Protein AF-A0A355G6D9-F1 (afdb_monomer_lite)

Radius of gyration: 18.85 Å; chains: 1; bounding box: 40×30×54 Å

Foldseek 3Di:
DFAFDADPVRDGDPDDGHDDPCVVDDPDDDPDDDDDDDDPVPDPADKDKDFDPACDPDDPDPRGTDIDIDRPDDDPPHDDD

Structure (mmCIF, N/CA/C/O backbone):
data_AF-A0A355G6D9-F1
#
_entry.id   AF-A0A355G6D9-F1
#
loop_
_atom_site.group_PDB
_atom_site.id
_atom_site.type_symbol
_atom_site.label_atom_id
_atom_site.label_alt_id
_atom_site.label_comp_id
_atom_site.label_asym_id
_atom_site.label_entity_id
_atom_site.label_seq_id
_atom_site.pdbx_PDB_ins_code
_atom_site.Cartn_x
_atom_site.Cartn_y
_atom_site.Cartn_z
_atom_site.occupancy
_atom_site.B_iso_or_equiv
_atom_site.auth_seq_id
_atom_site.auth_comp_id
_atom_site.auth_asym_id
_atom_site.auth_atom_id
_atom_site.pdbx_PDB_model_num
ATOM 1 N N . ARG A 1 1 ? -11.701 7.739 17.946 1.00 63.53 1 ARG A N 1
ATOM 2 C CA . ARG A 1 1 ? -11.296 8.904 18.771 1.00 63.53 1 ARG A CA 1
ATOM 3 C C . ARG A 1 1 ? -9.852 8.699 19.203 1.00 63.53 1 ARG A C 1
ATOM 5 O O . ARG A 1 1 ? -9.494 7.550 19.447 1.00 63.53 1 ARG A O 1
ATOM 12 N N . GLY A 1 2 ? -9.031 9.749 19.194 1.00 77.94 2 GLY A N 1
ATOM 13 C CA . GLY A 1 2 ? -7.686 9.691 19.767 1.00 77.94 2 GLY A CA 1
ATOM 14 C C . GLY A 1 2 ? -7.748 9.830 21.288 1.00 77.94 2 GLY A C 1
ATOM 15 O O . GLY A 1 2 ? -8.781 10.217 21.835 1.00 77.94 2 GLY A O 1
ATOM 16 N N . MET A 1 3 ? -6.667 9.452 21.962 1.00 84.69 3 MET A N 1
ATOM 17 C CA . MET A 1 3 ? -6.494 9.692 23.393 1.00 84.69 3 MET A CA 1
ATOM 18 C C . MET A 1 3 ? -5.714 10.999 23.587 1.00 84.69 3 MET A C 1
ATOM 20 O O . MET A 1 3 ? -4.733 11.209 22.860 1.00 84.69 3 MET A O 1
ATOM 24 N N . PRO A 1 4 ? -6.113 11.867 24.531 1.00 88.25 4 PRO A N 1
ATOM 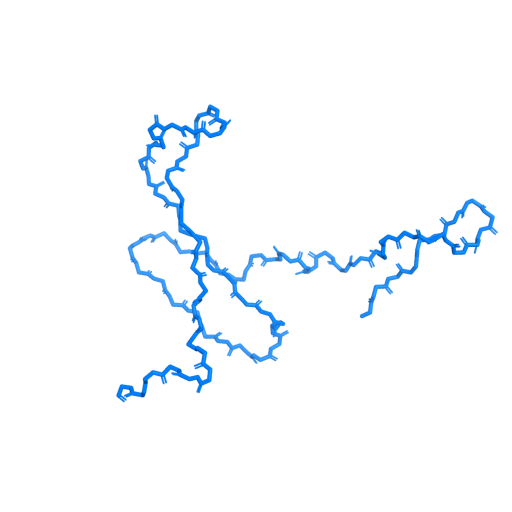25 C CA . PRO A 1 4 ? -5.349 13.066 24.845 1.00 88.25 4 PRO A CA 1
ATOM 26 C C . PRO A 1 4 ? -3.951 12.686 25.342 1.00 88.25 4 PRO A C 1
ATOM 28 O O . PRO A 1 4 ? -3.734 11.605 25.901 1.00 88.25 4 PRO A O 1
ATOM 31 N N . VAL A 1 5 ? -2.982 13.563 25.093 1.00 89.69 5 VAL A N 1
ATOM 32 C CA . VAL A 1 5 ? -1.651 13.435 25.685 1.00 89.69 5 VAL A CA 1
ATOM 33 C C . VAL A 1 5 ? -1.664 14.224 26.982 1.00 89.69 5 VAL A C 1
ATOM 35 O O . VAL A 1 5 ? -2.102 15.371 26.990 1.00 89.69 5 VAL A O 1
ATOM 38 N N . LEU A 1 6 ? -1.216 13.590 28.062 1.00 92.12 6 LEU A N 1
ATOM 39 C CA . LEU A 1 6 ? -1.143 14.203 29.381 1.00 92.12 6 LEU A CA 1
ATOM 40 C C . LEU A 1 6 ? 0.308 14.560 29.706 1.00 92.12 6 LEU A C 1
ATOM 42 O O . LEU A 1 6 ? 1.229 13.842 29.299 1.00 92.12 6 LEU A O 1
ATOM 46 N N . ASP A 1 7 ? 0.500 15.661 30.427 1.00 89.12 7 ASP A N 1
ATOM 47 C CA . ASP A 1 7 ? 1.774 15.989 31.062 1.00 89.12 7 ASP A CA 1
ATOM 48 C C . ASP A 1 7 ? 2.021 15.121 32.315 1.00 89.12 7 ASP A C 1
ATOM 50 O O . ASP A 1 7 ? 1.240 14.233 32.665 1.00 89.12 7 ASP A O 1
ATOM 54 N N . SER A 1 8 ? 3.135 15.367 33.007 1.00 89.12 8 SER A N 1
ATOM 55 C CA . SER A 1 8 ? 3.477 14.668 34.252 1.00 89.12 8 SER A CA 1
ATOM 56 C C . SER A 1 8 ? 2.523 14.960 35.418 1.00 89.12 8 SER A C 1
ATOM 58 O O . SER A 1 8 ? 2.562 14.244 36.415 1.00 89.12 8 SER A O 1
ATOM 60 N N . GLN A 1 9 ? 1.683 15.991 35.308 1.00 90.06 9 GLN A N 1
ATOM 61 C CA . GLN A 1 9 ? 0.707 16.413 36.314 1.00 90.06 9 GLN A CA 1
ATOM 62 C C . GLN A 1 9 ? -0.718 15.943 35.972 1.00 90.06 9 GLN A C 1
ATOM 64 O O . GLN A 1 9 ? -1.643 16.181 36.743 1.00 90.06 9 GLN A O 1
ATOM 69 N N . GLY A 1 10 ? -0.899 15.246 34.845 1.00 87.00 10 GLY A N 1
ATOM 70 C CA . GLY A 1 10 ? -2.190 14.737 34.390 1.00 87.00 10 GLY A CA 1
ATOM 71 C C . GLY A 1 10 ? -3.044 15.757 33.635 1.00 87.00 10 GLY A C 1
ATOM 72 O O . GLY A 1 10 ? -4.192 15.446 33.320 1.00 87.00 10 GLY A O 1
ATOM 73 N N . ASN A 1 11 ? -2.511 16.939 33.311 1.00 89.69 11 ASN A N 1
ATOM 74 C CA . ASN A 1 11 ? -3.217 17.930 32.502 1.00 89.69 11 ASN A CA 1
ATOM 75 C C . ASN A 1 11 ? -3.073 17.604 31.013 1.00 89.69 11 ASN A C 1
ATOM 77 O O . ASN A 1 11 ? -2.015 17.158 30.558 1.00 89.69 11 ASN A O 1
ATOM 81 N N . GLU A 1 12 ? -4.126 17.857 30.234 1.00 90.38 12 GLU A N 1
ATOM 82 C CA . GLU A 1 12 ? -4.066 17.722 28.780 1.00 90.38 12 GLU A CA 1
ATOM 83 C C . GLU A 1 12 ? -3.119 18.762 28.179 1.00 90.38 12 GLU A C 1
ATOM 85 O O . GLU A 1 12 ? -3.219 19.959 28.454 1.00 90.38 12 GLU A O 1
ATOM 90 N N . ILE A 1 13 ? -2.220 18.309 27.309 1.00 89.94 13 ILE A N 1
ATOM 91 C CA . ILE A 1 13 ? -1.378 19.202 26.518 1.00 89.94 13 ILE A CA 1
ATOM 92 C C . ILE A 1 13 ? -1.987 19.406 25.128 1.00 89.94 13 ILE A C 1
ATOM 94 O O . ILE A 1 13 ? -2.445 18.456 24.488 1.00 89.94 13 ILE A O 1
ATOM 98 N N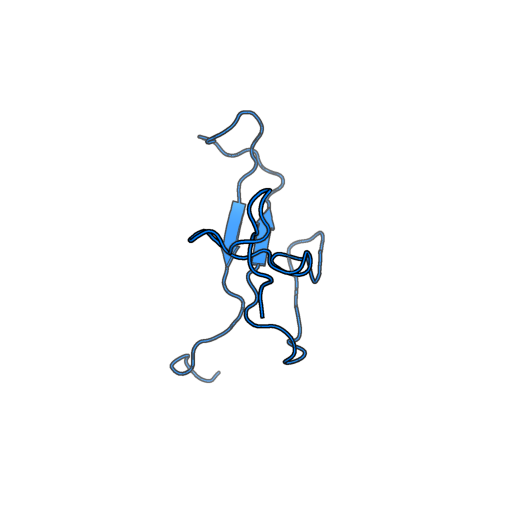 . ASN A 1 14 ? -1.958 20.648 24.635 1.00 86.56 14 ASN A N 1
ATOM 99 C CA . ASN A 1 14 ? -2.440 21.014 23.297 1.00 86.56 14 ASN A CA 1
ATOM 100 C C . ASN A 1 14 ? -1.483 20.507 22.206 1.00 86.56 14 ASN A C 1
ATOM 102 O O . ASN A 1 14 ? -0.710 21.260 21.618 1.00 86.56 14 ASN A O 1
ATOM 106 N N . THR A 1 15 ? -1.521 19.203 21.951 1.00 87.81 15 THR A N 1
ATOM 107 C CA . THR A 1 15 ? -0.729 18.521 20.924 1.00 87.81 15 THR A CA 1
ATOM 108 C C . THR A 1 15 ? -1.578 17.503 20.165 1.00 87.81 15 THR A C 1
ATOM 110 O O . THR A 1 15 ? -2.745 17.260 20.481 1.00 87.81 15 THR A O 1
ATOM 113 N N . THR A 1 16 ? -0.985 16.880 19.151 1.00 84.38 16 THR A N 1
ATOM 114 C CA . THR A 1 16 ? -1.612 15.799 18.395 1.00 84.38 16 THR A CA 1
ATOM 115 C C . THR A 1 16 ? -1.978 14.635 19.322 1.00 84.38 16 THR A C 1
ATOM 117 O O . THR A 1 16 ? -1.133 14.108 20.046 1.00 84.38 16 THR A O 1
ATOM 120 N N . GLN A 1 17 ? -3.240 14.200 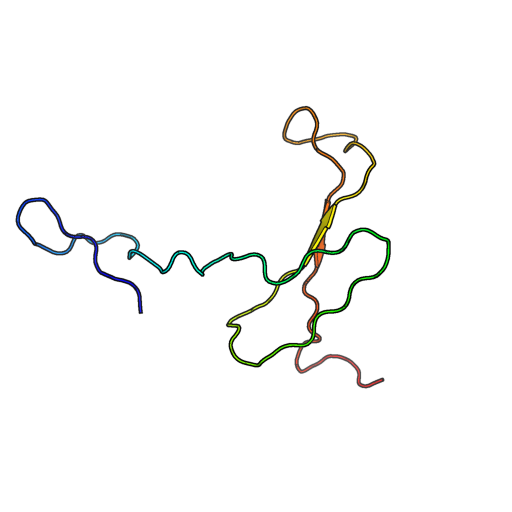19.277 1.00 88.25 17 GLN A N 1
ATOM 121 C CA . GLN A 1 17 ? -3.722 13.067 20.072 1.00 88.25 17 GLN A CA 1
ATOM 122 C C . GLN A 1 17 ? -2.976 11.768 19.734 1.00 88.25 17 GLN A C 1
ATOM 124 O O . GLN A 1 17 ? -2.479 11.566 18.623 1.00 88.25 17 GLN A O 1
ATOM 129 N N . ARG A 1 18 ? -2.964 10.825 20.678 1.00 84.19 18 ARG A N 1
ATOM 130 C CA . ARG A 1 18 ? -2.503 9.458 20.423 1.00 84.19 18 ARG A CA 1
ATOM 131 C C . ARG A 1 18 ? -3.577 8.695 19.662 1.00 84.19 18 ARG A C 1
ATOM 133 O O . ARG A 1 18 ? -4.650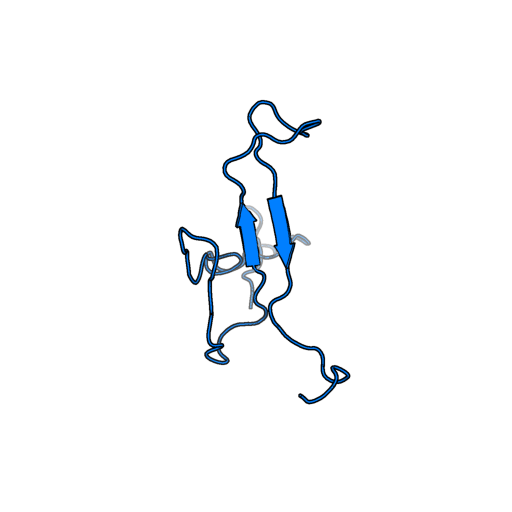 8.406 20.193 1.00 84.19 18 ARG A O 1
ATOM 140 N N . TYR A 1 19 ? -3.275 8.350 18.419 1.00 84.44 19 TYR A N 1
ATOM 141 C CA . TYR A 1 19 ? -4.152 7.544 17.578 1.00 84.44 19 TYR A CA 1
ATOM 142 C C . TYR A 1 19 ? -3.832 6.050 17.682 1.00 84.44 19 TYR A C 1
ATOM 144 O O . TYR A 1 19 ? -2.770 5.637 18.148 1.00 84.44 19 TYR A O 1
ATOM 152 N N . SER A 1 20 ? -4.778 5.221 17.243 1.00 85.00 20 SER A N 1
ATOM 153 C CA . SER A 1 20 ? -4.587 3.773 17.178 1.00 85.00 20 SER A CA 1
ATOM 154 C C . SER A 1 20 ? -3.433 3.413 16.239 1.00 85.00 20 SER A C 1
ATOM 156 O O . SER A 1 20 ? -3.323 3.977 15.153 1.00 85.00 20 SER A O 1
ATOM 158 N N . LYS A 1 21 ? -2.660 2.375 16.588 1.00 83.75 21 LYS A N 1
ATOM 159 C CA . LYS A 1 21 ? -1.653 1.770 15.695 1.00 83.75 21 LYS A CA 1
ATOM 160 C C . LYS A 1 21 ? -2.241 1.210 14.389 1.00 83.75 21 LYS A C 1
ATOM 162 O O . LYS A 1 21 ? -1.493 0.838 13.497 1.00 83.75 21 LYS A O 1
ATOM 167 N N . LYS A 1 22 ? -3.573 1.122 14.280 1.00 84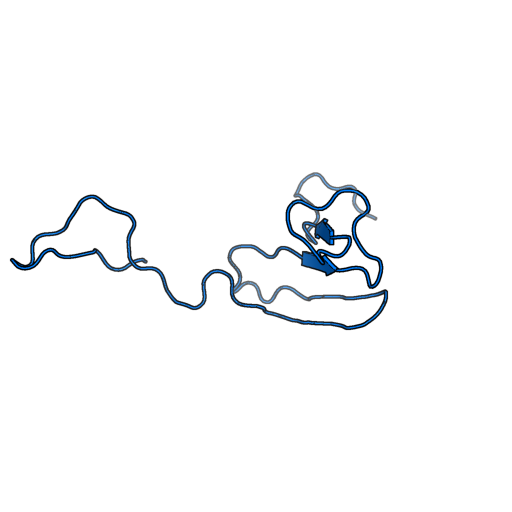.00 22 LYS A N 1
ATOM 168 C CA . LYS A 1 22 ? -4.269 0.733 13.046 1.00 84.00 22 LYS A CA 1
ATOM 169 C C . LYS A 1 22 ? -4.233 1.822 11.965 1.00 84.00 22 LYS A C 1
ATOM 171 O O . LYS A 1 22 ? -4.479 1.514 10.803 1.00 84.00 22 LYS A O 1
ATOM 176 N N . ILE A 1 23 ? -3.949 3.080 12.319 1.00 84.25 23 ILE A N 1
ATOM 177 C CA . ILE A 1 23 ? -3.784 4.152 11.329 1.00 84.25 23 ILE A CA 1
ATOM 178 C C . ILE A 1 23 ? -2.531 3.868 10.495 1.00 84.25 23 ILE A C 1
ATOM 180 O O . ILE A 1 23 ? -1.458 3.645 11.047 1.00 84.25 23 ILE A O 1
ATOM 184 N N . GLY A 1 24 ? -2.678 3.861 9.169 1.00 83.31 24 GLY A N 1
ATOM 185 C CA . GLY A 1 24 ? -1.589 3.520 8.249 1.00 83.31 24 GLY A CA 1
ATOM 186 C C . GLY A 1 24 ? -1.264 2.023 8.180 1.00 83.31 24 GLY A C 1
ATOM 187 O O . GLY A 1 24 ? -0.212 1.655 7.661 1.00 83.31 24 GLY A O 1
ATOM 188 N N . ALA A 1 25 ? -2.136 1.148 8.695 1.00 90.00 25 ALA A N 1
ATOM 189 C CA . ALA A 1 25 ? -1.944 -0.293 8.583 1.00 90.00 25 ALA A CA 1
ATOM 190 C C . ALA A 1 25 ? -1.943 -0.752 7.114 1.00 90.00 25 ALA A C 1
ATOM 192 O O . ALA A 1 25 ? -2.729 -0.282 6.291 1.00 90.00 25 ALA A O 1
ATOM 193 N N . THR A 1 26 ? -1.081 -1.720 6.794 1.00 92.19 26 THR A N 1
ATOM 194 C CA . THR A 1 26 ? -1.109 -2.400 5.493 1.00 92.19 26 THR A CA 1
ATOM 195 C C . THR A 1 26 ? -2.267 -3.393 5.471 1.00 92.19 26 THR A C 1
ATOM 197 O O . THR A 1 26 ? -2.282 -4.336 6.258 1.00 92.19 26 THR A O 1
ATOM 200 N N . LEU A 1 27 ? -3.230 -3.178 4.573 1.00 91.75 27 LEU A N 1
ATOM 201 C CA . LEU A 1 27 ? -4.433 -4.013 4.460 1.00 91.75 27 LEU A CA 1
ATOM 202 C C . LEU A 1 27 ? -4.211 -5.242 3.563 1.00 91.75 27 LEU A C 1
ATOM 204 O O . LEU A 1 27 ? -4.721 -6.320 3.854 1.00 91.75 27 LEU A O 1
ATOM 208 N N . LYS A 1 28 ? -3.436 -5.090 2.481 1.00 92.25 28 LYS A N 1
ATOM 209 C CA . LYS A 1 28 ? -3.082 -6.157 1.531 1.00 92.25 28 LYS A CA 1
ATOM 210 C C . LYS A 1 28 ? -1.733 -5.849 0.877 1.00 92.25 28 LYS A C 1
ATOM 212 O O . LYS A 1 28 ? -1.408 -4.684 0.661 1.00 92.25 28 LYS A O 1
ATOM 217 N N . SER A 1 29 ? -0.965 -6.886 0.543 1.00 94.75 29 SER A N 1
ATOM 218 C CA . SER A 1 29 ? 0.275 -6.779 -0.235 1.00 94.75 29 SER A CA 1
ATOM 219 C C . SER A 1 29 ? 0.298 -7.852 -1.318 1.00 94.75 29 SER A C 1
ATOM 221 O O . SER A 1 29 ? -0.057 -9.001 -1.058 1.00 94.75 29 SER A O 1
ATOM 223 N N . VAL A 1 30 ? 0.677 -7.469 -2.535 1.00 94.94 30 VAL A N 1
ATOM 224 C CA . VAL A 1 30 ? 0.716 -8.349 -3.708 1.00 94.94 30 VAL A CA 1
ATOM 225 C C . VAL A 1 30 ? 2.045 -8.138 -4.423 1.00 94.94 30 VAL A C 1
ATOM 227 O O . VAL A 1 30 ? 2.473 -7.002 -4.618 1.00 94.94 30 VAL A O 1
ATOM 230 N N . LYS A 1 31 ? 2.701 -9.233 -4.818 1.00 94.75 31 LYS A N 1
ATOM 231 C CA . LYS A 1 31 ? 3.843 -9.202 -5.737 1.00 94.75 31 LYS A CA 1
ATOM 232 C C . LYS A 1 31 ? 3.345 -9.530 -7.138 1.00 94.75 31 LYS A C 1
ATOM 234 O O . LYS A 1 31 ? 2.756 -10.588 -7.333 1.00 94.75 31 LYS A O 1
ATOM 239 N N . GLY A 1 32 ? 3.594 -8.643 -8.092 1.00 93.56 32 GLY A N 1
ATOM 240 C CA . GLY A 1 32 ? 3.167 -8.807 -9.478 1.00 93.56 32 GLY A CA 1
ATOM 241 C C . GLY A 1 32 ? 2.726 -7.484 -10.087 1.00 93.56 32 GLY A C 1
ATOM 242 O O . GLY A 1 32 ? 2.864 -6.427 -9.474 1.00 93.56 32 GLY A O 1
ATOM 243 N N . THR A 1 33 ? 2.195 -7.555 -11.300 1.00 92.31 33 THR A N 1
ATOM 244 C CA . THR A 1 33 ? 1.747 -6.394 -12.084 1.00 92.31 33 THR A CA 1
ATOM 245 C C . THR A 1 33 ? 0.266 -6.066 -11.894 1.00 92.31 33 THR A C 1
ATOM 247 O O . THR A 1 33 ? -0.195 -5.036 -12.376 1.00 92.31 33 THR A O 1
ATOM 250 N N . SER A 1 34 ? -0.485 -6.911 -11.184 1.00 91.00 34 SER A N 1
ATOM 251 C CA . SER A 1 34 ? -1.920 -6.737 -10.957 1.00 91.00 34 SER A CA 1
ATOM 252 C C . SER A 1 34 ? -2.264 -6.959 -9.490 1.00 91.00 34 SER A C 1
ATOM 254 O O . SER A 1 34 ? -1.827 -7.932 -8.875 1.00 91.00 34 SER A O 1
ATOM 256 N N . ALA A 1 35 ? -3.062 -6.054 -8.931 1.00 90.56 35 ALA A N 1
ATOM 257 C CA . ALA A 1 35 ? -3.556 -6.133 -7.566 1.00 90.56 35 ALA A CA 1
ATOM 258 C C . ALA A 1 35 ? -4.978 -5.569 -7.502 1.00 90.56 35 ALA A C 1
ATOM 260 O O . ALA A 1 35 ? -5.269 -4.544 -8.109 1.00 90.56 35 ALA A O 1
ATOM 261 N N . SER A 1 36 ? -5.841 -6.229 -6.734 1.00 89.69 36 SER A N 1
ATOM 262 C CA . SER A 1 36 ? -7.199 -5.778 -6.431 1.00 89.69 36 SER A CA 1
ATOM 263 C C . SER A 1 36 ? -7.407 -5.717 -4.923 1.00 89.69 36 SER A C 1
ATOM 265 O O . SER A 1 36 ? -6.765 -6.457 -4.163 1.00 89.69 36 SER A O 1
ATOM 267 N N . TYR A 1 37 ? -8.297 -4.841 -4.478 1.00 88.88 37 TYR A N 1
ATOM 268 C CA . TYR A 1 37 ? -8.691 -4.743 -3.081 1.00 88.88 37 TYR A CA 1
ATOM 269 C C . TYR A 1 37 ? -10.157 -4.335 -2.994 1.00 88.88 37 TYR A C 1
ATOM 271 O O . TYR A 1 37 ? -10.513 -3.241 -3.425 1.00 88.88 37 TYR A O 1
ATOM 279 N N . ASP A 1 38 ? -10.976 -5.211 -2.421 1.00 89.56 38 ASP A N 1
ATOM 280 C CA . ASP A 1 38 ? -12.390 -4.946 -2.191 1.00 89.56 38 ASP A CA 1
ATOM 281 C C . ASP A 1 38 ? -12.558 -4.215 -0.858 1.00 89.56 38 ASP A C 1
ATOM 283 O O . ASP A 1 38 ? -12.073 -4.665 0.185 1.00 89.56 38 ASP A O 1
ATOM 287 N N . LEU A 1 39 ? -13.233 -3.067 -0.895 1.00 88.88 39 LEU A N 1
ATOM 288 C CA . LEU A 1 39 ? -13.510 -2.277 0.300 1.00 88.88 39 LEU A CA 1
ATOM 289 C C . LEU A 1 39 ? -14.497 -3.021 1.198 1.00 88.88 39 LEU A C 1
ATOM 291 O O . LEU A 1 39 ? -15.531 -3.501 0.736 1.00 88.88 39 LEU A O 1
ATOM 295 N N . THR A 1 40 ? -14.216 -3.063 2.500 1.00 89.88 40 THR A N 1
ATOM 296 C CA . THR A 1 40 ? -15.125 -3.691 3.470 1.00 89.88 40 THR A CA 1
ATOM 297 C C . THR A 1 40 ? -16.097 -2.693 4.098 1.00 89.88 40 THR A C 1
ATOM 299 O O . THR A 1 40 ? -17.027 -3.093 4.799 1.00 89.88 40 THR A O 1
ATOM 302 N N . GLY A 1 41 ? -15.868 -1.392 3.885 1.00 89.31 41 GLY A N 1
ATOM 303 C CA . GLY A 1 41 ? -16.638 -0.296 4.478 1.00 89.31 41 GLY A CA 1
ATOM 304 C C . GLY A 1 41 ? -16.209 0.049 5.907 1.00 89.31 41 GLY A C 1
ATOM 305 O O . GLY A 1 41 ? -16.806 0.916 6.542 1.00 89.31 41 GLY A O 1
ATOM 306 N N . LYS A 1 42 ? -15.176 -0.620 6.433 1.00 88.88 42 LYS A N 1
ATOM 307 C CA . LYS A 1 42 ? -14.585 -0.334 7.754 1.00 88.88 42 LYS A CA 1
ATOM 308 C C . LYS A 1 42 ? -13.385 0.604 7.656 1.00 88.88 42 LYS A C 1
ATOM 310 O O . LYS A 1 42 ? -12.892 1.093 8.674 1.00 88.88 42 LYS A O 1
ATOM 315 N N . GLU A 1 43 ? -12.880 0.808 6.446 1.00 87.94 43 GLU A N 1
ATOM 316 C CA . GLU A 1 43 ? -11.776 1.701 6.139 1.00 87.94 43 GLU A CA 1
ATOM 317 C C . GLU A 1 43 ? -12.263 3.157 6.095 1.00 87.94 43 GLU A C 1
ATOM 319 O O . GLU A 1 43 ? -13.358 3.443 5.624 1.00 87.94 43 GLU A O 1
ATOM 324 N N . ILE A 1 44 ? -11.431 4.098 6.554 1.00 86.38 44 ILE A N 1
ATOM 325 C CA . ILE A 1 44 ? -11.704 5.539 6.386 1.00 86.38 44 ILE A CA 1
ATOM 326 C C . ILE A 1 44 ? -11.308 5.980 4.971 1.00 86.38 44 ILE A C 1
ATOM 328 O O . ILE A 1 44 ? -12.027 6.719 4.310 1.00 86.38 44 ILE A O 1
ATOM 332 N N . TYR A 1 45 ? -10.138 5.531 4.521 1.00 84.69 45 TYR A N 1
ATOM 333 C CA . TYR A 1 45 ? -9.643 5.691 3.162 1.00 84.69 45 TYR A CA 1
ATOM 334 C C . TYR A 1 45 ? -8.641 4.572 2.869 1.00 84.69 45 TYR A C 1
ATOM 336 O O . TYR A 1 45 ? -8.053 3.995 3.789 1.00 84.69 45 TYR A O 1
ATOM 344 N N . VAL A 1 46 ? -8.419 4.291 1.588 1.00 88.75 46 VAL A N 1
ATOM 345 C CA . VAL A 1 46 ? -7.413 3.332 1.123 1.00 88.75 46 VAL A CA 1
ATOM 346 C C . VAL A 1 46 ? -6.536 4.015 0.081 1.00 88.75 46 VAL A C 1
ATOM 348 O O . VAL A 1 46 ? -7.030 4.727 -0.791 1.00 88.75 46 VAL A O 1
ATOM 351 N N . ARG A 1 47 ? -5.221 3.803 0.169 1.00 91.12 47 ARG A N 1
ATOM 352 C CA . ARG A 1 47 ? -4.240 4.250 -0.824 1.00 91.12 47 ARG A CA 1
ATOM 353 C C . ARG A 1 47 ? -3.332 3.079 -1.184 1.00 91.12 47 ARG A C 1
ATOM 355 O O . ARG A 1 47 ? -2.902 2.342 -0.300 1.00 91.12 47 ARG A O 1
ATOM 362 N N . ALA A 1 48 ? -3.025 2.934 -2.466 1.00 92.00 48 ALA A N 1
ATOM 363 C CA . ALA A 1 48 ? -2.083 1.942 -2.958 1.00 92.00 48 ALA A CA 1
ATOM 364 C C . ALA A 1 48 ? -0.695 2.571 -3.159 1.00 92.00 48 ALA A C 1
ATOM 366 O O . ALA A 1 48 ? -0.570 3.679 -3.688 1.00 92.00 48 ALA A O 1
ATOM 367 N N . VAL A 1 49 ? 0.344 1.841 -2.747 1.00 93.88 49 VAL A N 1
ATOM 368 C CA . VAL A 1 49 ? 1.747 2.136 -3.069 1.00 93.88 49 VAL A CA 1
ATOM 369 C C . VAL A 1 49 ? 2.244 1.048 -3.997 1.00 93.88 49 VAL A C 1
ATOM 371 O O . VAL A 1 49 ? 2.309 -0.116 -3.603 1.00 93.88 49 VAL A O 1
ATOM 374 N N . VAL A 1 50 ? 2.634 1.428 -5.205 1.00 93.50 50 VAL A N 1
ATOM 375 C CA . VAL A 1 50 ? 3.268 0.516 -6.155 1.00 93.50 50 VAL A CA 1
ATOM 376 C C . VAL A 1 50 ? 4.774 0.729 -6.073 1.00 93.50 50 VAL A C 1
ATOM 378 O O . VAL A 1 50 ? 5.240 1.863 -6.175 1.00 93.50 50 VAL A O 1
ATOM 381 N N . ARG A 1 51 ? 5.536 -0.348 -5.855 1.00 94.56 51 ARG A N 1
ATOM 382 C CA . ARG A 1 51 ? 7.006 -0.334 -5.860 1.00 94.56 51 ARG A CA 1
ATOM 383 C C . ARG A 1 51 ? 7.510 -1.123 -7.061 1.00 94.56 51 ARG A C 1
ATOM 385 O O . ARG A 1 51 ? 7.139 -2.282 -7.224 1.00 94.56 51 ARG A O 1
ATOM 392 N N . SER A 1 52 ? 8.359 -0.496 -7.864 1.00 93.81 52 SER A N 1
ATOM 393 C CA . SER A 1 52 ? 9.081 -1.149 -8.951 1.00 93.81 52 SER A CA 1
ATOM 394 C C . SER A 1 52 ? 10.244 -1.980 -8.406 1.00 93.81 52 SER A C 1
ATOM 396 O O . SER A 1 52 ? 10.727 -1.754 -7.295 1.00 93.81 52 SER A O 1
ATOM 398 N N . SER A 1 53 ? 10.725 -2.924 -9.209 1.00 93.31 53 SER A N 1
ATOM 399 C CA . SER A 1 53 ? 12.027 -3.565 -8.999 1.00 93.31 53 SER A CA 1
ATOM 400 C C . SER A 1 53 ? 13.195 -2.704 -9.495 1.00 93.31 53 SER A C 1
ATOM 402 O O . SER A 1 53 ? 14.345 -3.000 -9.183 1.00 93.31 53 SER A O 1
ATOM 404 N N . LYS A 1 54 ? 12.920 -1.657 -10.280 1.00 95.06 54 LYS A N 1
ATOM 405 C CA . LYS A 1 54 ? 13.928 -0.755 -10.839 1.00 95.06 54 LYS A CA 1
ATOM 406 C C . LYS A 1 54 ? 14.301 0.341 -9.840 1.00 95.06 54 LYS A C 1
ATOM 408 O O . LYS A 1 54 ? 13.431 0.920 -9.187 1.00 95.06 54 LYS A O 1
ATOM 413 N N . LEU A 1 55 ? 15.598 0.635 -9.747 1.00 96.00 55 LEU A N 1
ATOM 414 C CA . LEU A 1 55 ? 16.115 1.750 -8.953 1.00 96.00 55 LEU A CA 1
ATOM 415 C C . LEU A 1 55 ? 15.638 3.091 -9.512 1.00 96.00 55 LEU A C 1
ATOM 417 O O . LEU A 1 55 ? 15.556 3.279 -10.727 1.00 96.00 55 LEU A O 1
ATOM 421 N N . HIS A 1 56 ? 15.337 4.024 -8.617 1.00 94.25 56 HIS A N 1
ATOM 422 C CA . HIS A 1 56 ? 14.917 5.358 -9.005 1.00 94.25 56 HIS A CA 1
ATOM 423 C C . HIS A 1 56 ? 16.128 6.141 -9.553 1.00 94.25 56 HIS A C 1
ATOM 425 O O . HIS A 1 56 ? 17.168 6.168 -8.897 1.00 94.25 56 HIS A O 1
ATOM 431 N N . PRO A 1 57 ? 16.029 6.784 -10.734 1.00 93.38 57 PRO A N 1
ATOM 432 C CA . PRO A 1 57 ? 17.178 7.423 -11.387 1.00 93.38 57 PRO A CA 1
ATOM 433 C C . PRO A 1 57 ? 17.721 8.648 -10.634 1.00 93.38 57 PRO A C 1
ATOM 435 O O . PRO A 1 57 ? 18.903 8.951 -10.737 1.00 93.38 57 PRO A O 1
ATOM 438 N N . ASN A 1 58 ? 16.872 9.343 -9.874 1.00 92.81 58 ASN A N 1
ATOM 439 C CA . ASN A 1 58 ? 17.256 10.470 -9.019 1.00 92.81 58 ASN A CA 1
ATOM 440 C C . ASN A 1 58 ? 16.543 10.368 -7.660 1.00 92.81 58 ASN A C 1
ATOM 442 O O . ASN A 1 58 ? 15.488 10.981 -7.484 1.00 92.81 58 ASN A O 1
ATOM 446 N N . PRO A 1 59 ? 16.970 9.449 -6.781 1.00 92.25 59 PRO A N 1
ATOM 447 C CA . PRO A 1 59 ? 16.233 9.140 -5.564 1.00 92.25 59 PRO A CA 1
ATOM 448 C C . PRO A 1 59 ? 16.416 10.224 -4.495 1.00 92.25 59 PRO A C 1
ATOM 450 O O . PRO A 1 59 ? 17.422 10.931 -4.489 1.00 92.25 59 PRO A O 1
ATOM 453 N N . SER A 1 60 ? 15.471 10.320 -3.556 1.00 91.44 60 SER A N 1
ATOM 454 C CA . SER A 1 60 ? 15.662 11.156 -2.364 1.00 91.44 60 SER A CA 1
ATOM 455 C C . SER A 1 60 ? 16.621 10.494 -1.375 1.00 91.44 60 SER A C 1
ATOM 457 O O . SER A 1 60 ? 17.375 11.191 -0.701 1.00 91.44 60 SER A O 1
ATOM 459 N N . GLU A 1 61 ? 16.635 9.159 -1.333 1.00 93.38 61 GLU A N 1
ATOM 460 C CA . GLU A 1 61 ? 17.571 8.379 -0.522 1.00 93.38 61 GLU A CA 1
ATOM 461 C C . GLU A 1 61 ? 18.296 7.293 -1.328 1.00 93.38 61 GLU A C 1
ATOM 463 O O . GLU A 1 61 ? 17.767 6.694 -2.266 1.00 93.38 61 GLU A O 1
ATOM 468 N N . ILE A 1 62 ? 19.540 7.000 -0.946 1.00 93.06 62 ILE A N 1
ATOM 469 C CA . ILE A 1 62 ? 20.351 5.982 -1.621 1.00 93.06 62 ILE A CA 1
ATOM 470 C C . ILE A 1 62 ? 19.637 4.623 -1.564 1.00 93.06 62 ILE A C 1
ATOM 472 O O . ILE A 1 62 ? 19.277 4.136 -0.495 1.00 93.06 62 ILE A O 1
ATOM 476 N N . GLY A 1 63 ? 19.473 3.990 -2.729 1.00 92.25 63 GLY A N 1
ATOM 477 C CA . GLY A 1 63 ? 18.860 2.664 -2.851 1.00 92.25 63 GLY A CA 1
ATOM 478 C C . GLY A 1 63 ? 17.335 2.665 -2.991 1.00 92.25 63 GLY A C 1
ATOM 479 O O . GLY A 1 63 ? 16.730 1.591 -2.994 1.00 92.25 63 GLY A O 1
ATOM 480 N N . GLU A 1 64 ? 16.691 3.827 -3.135 1.00 93.56 64 GLU A N 1
ATOM 481 C CA . GLU A 1 64 ? 15.260 3.861 -3.435 1.00 93.56 64 GLU A CA 1
ATOM 482 C C . GLU A 1 64 ? 14.936 3.291 -4.822 1.00 93.56 64 GLU A C 1
ATOM 484 O O . GLU A 1 64 ? 15.646 3.482 -5.811 1.00 93.56 64 GLU A O 1
ATOM 489 N N . VAL A 1 65 ? 13.803 2.595 -4.884 1.00 96.00 65 VAL A N 1
ATOM 490 C CA . VAL A 1 65 ? 13.198 2.099 -6.123 1.00 96.00 65 VAL A CA 1
ATOM 491 C C . VAL A 1 65 ? 12.148 3.075 -6.627 1.00 96.00 65 VAL A C 1
ATOM 493 O O . VAL A 1 65 ? 11.609 3.870 -5.853 1.00 96.00 65 VAL A O 1
ATOM 496 N N . GLU A 1 66 ? 11.812 2.992 -7.910 1.00 95.38 66 GLU A N 1
ATOM 497 C CA . GLU A 1 66 ? 10.694 3.754 -8.461 1.00 95.38 66 GLU A CA 1
ATOM 498 C C . GLU A 1 66 ? 9.401 3.393 -7.708 1.00 95.38 66 GLU A C 1
ATOM 500 O O . GLU A 1 66 ? 9.117 2.220 -7.432 1.00 95.38 66 GLU A O 1
ATOM 505 N N . ARG A 1 67 ? 8.623 4.413 -7.330 1.00 94.81 67 ARG A N 1
ATOM 506 C CA . ARG A 1 67 ? 7.362 4.245 -6.604 1.00 94.81 67 ARG A CA 1
ATOM 507 C C . ARG A 1 67 ? 6.289 5.159 -7.159 1.00 94.81 67 ARG A C 1
ATOM 509 O O . ARG A 1 67 ? 6.566 6.299 -7.516 1.00 94.81 67 ARG A O 1
ATOM 516 N N . ALA A 1 68 ? 5.057 4.668 -7.148 1.00 92.19 68 ALA A N 1
ATOM 517 C CA . ALA A 1 68 ? 3.877 5.444 -7.487 1.00 92.19 68 ALA A CA 1
ATOM 518 C C . ALA A 1 68 ? 2.829 5.332 -6.378 1.00 92.19 68 ALA A C 1
ATOM 520 O O . ALA A 1 68 ? 2.674 4.284 -5.743 1.00 92.19 68 ALA A O 1
ATOM 521 N N . TRP A 1 69 ? 2.102 6.425 -6.170 1.00 91.88 69 TRP A N 1
ATOM 522 C CA . TRP A 1 69 ? 0.960 6.487 -5.269 1.00 91.88 69 TRP A CA 1
ATOM 523 C C . TRP A 1 69 ? -0.310 6.561 -6.099 1.00 91.88 69 TRP A C 1
ATOM 525 O O . TRP A 1 69 ? -0.433 7.425 -6.963 1.00 91.88 69 TRP A O 1
ATOM 535 N N . VAL A 1 70 ? -1.255 5.669 -5.821 1.00 88.19 70 VAL A N 1
ATOM 536 C CA . VAL A 1 70 ? -2.542 5.636 -6.518 1.00 88.19 70 VAL A CA 1
ATOM 537 C C . VAL A 1 70 ? -3.657 5.599 -5.487 1.00 88.19 70 VAL A C 1
ATOM 539 O O . VAL A 1 70 ? -3.540 4.955 -4.440 1.00 88.19 70 VAL A O 1
ATOM 542 N N . GLN A 1 71 ? -4.747 6.301 -5.777 1.00 84.81 71 GLN A N 1
ATOM 543 C CA . GLN A 1 71 ? -5.987 6.175 -5.029 1.00 84.81 71 GLN A CA 1
ATOM 544 C C . GLN A 1 71 ? -6.904 5.204 -5.790 1.00 84.81 71 GLN A C 1
ATOM 546 O O . GLN A 1 71 ? -7.405 5.573 -6.848 1.00 84.81 71 GLN A O 1
ATOM 551 N N . PRO A 1 72 ? -7.112 3.967 -5.300 1.00 76.31 72 PRO A N 1
ATOM 552 C CA . PRO A 1 72 ? -7.814 2.910 -6.034 1.00 76.31 72 PRO A CA 1
ATOM 553 C C . PRO A 1 72 ? -9.347 3.047 -5.977 1.00 76.31 72 PRO A C 1
ATOM 555 O O . PRO A 1 72 ? -10.057 2.053 -6.061 1.00 76.31 72 PRO A O 1
ATOM 558 N N . VAL A 1 73 ? -9.863 4.265 -5.792 1.00 80.00 73 VAL A N 1
ATOM 559 C CA . VAL A 1 73 ? -11.300 4.548 -5.720 1.00 80.00 73 VAL A CA 1
ATOM 560 C C . VAL A 1 73 ? -11.666 5.646 -6.702 1.00 80.00 73 VAL A C 1
ATOM 562 O O . VAL A 1 73 ? -11.081 6.733 -6.690 1.00 80.00 73 VAL A O 1
ATOM 565 N N . ALA A 1 74 ? -12.654 5.342 -7.537 1.00 76.19 74 ALA A N 1
ATOM 566 C CA . ALA A 1 74 ? -13.293 6.299 -8.415 1.00 76.19 74 ALA A CA 1
ATOM 567 C C . ALA A 1 74 ? -14.090 7.304 -7.567 1.00 76.19 74 ALA A C 1
ATOM 569 O O . ALA A 1 74 ? -14.801 6.928 -6.633 1.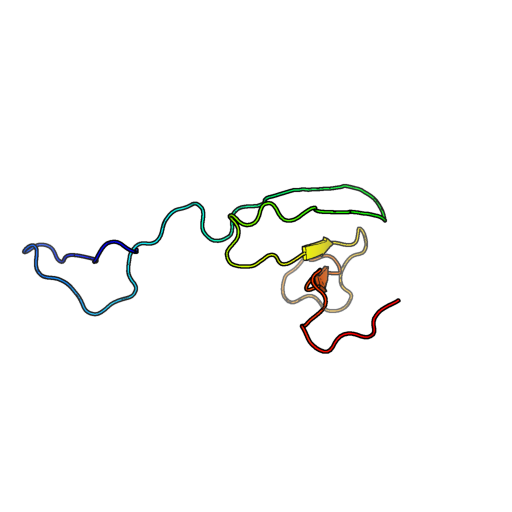00 76.19 74 ALA A O 1
ATOM 570 N N . GLY A 1 75 ? -13.925 8.596 -7.852 1.00 73.75 75 GLY A N 1
ATOM 571 C CA . GLY A 1 75 ? -14.694 9.640 -7.181 1.00 73.75 75 GLY A CA 1
ATOM 572 C C . GLY A 1 75 ? -16.171 9.616 -7.595 1.00 73.75 75 GLY A C 1
ATOM 573 O O . GLY A 1 75 ? -16.517 9.004 -8.603 1.00 73.75 75 GLY A O 1
ATOM 574 N N . PRO A 1 76 ? -17.049 10.344 -6.886 1.00 77.00 76 PRO A N 1
ATOM 575 C CA . PRO A 1 76 ? -18.483 10.393 -7.193 1.00 77.00 76 PRO A CA 1
ATOM 576 C C . PRO A 1 76 ? -18.812 10.959 -8.587 1.00 77.00 76 PRO A C 1
ATOM 578 O O . PRO A 1 76 ? -19.918 10.766 -9.073 1.00 77.00 76 PRO A O 1
ATOM 581 N N . ALA A 1 77 ? -17.866 11.652 -9.227 1.00 78.75 77 ALA A N 1
ATOM 582 C CA . ALA A 1 77 ? -17.994 12.194 -10.581 1.00 78.75 77 ALA A CA 1
ATOM 583 C C . ALA A 1 77 ? -17.252 11.363 -11.645 1.00 78.75 77 ALA A C 1
ATOM 585 O O . ALA A 1 77 ? -17.053 11.835 -12.763 1.00 78.75 77 ALA A O 1
ATOM 586 N N . ALA A 1 78 ? -16.769 10.168 -11.299 1.00 77.38 78 ALA A N 1
ATOM 587 C CA . ALA A 1 78 ? -16.101 9.315 -12.268 1.00 77.38 78 ALA A CA 1
ATOM 588 C C . ALA A 1 78 ? -17.090 8.844 -13.353 1.00 77.38 78 ALA A C 1
ATOM 590 O O . ALA A 1 78 ? -18.257 8.594 -13.036 1.00 77.38 78 ALA A O 1
ATOM 591 N N . PRO A 1 79 ? -16.642 8.713 -14.615 1.00 74.44 79 PRO A N 1
ATOM 592 C CA . PRO A 1 79 ? -17.451 8.112 -15.668 1.00 74.44 79 PRO A CA 1
ATOM 593 C C . PRO A 1 79 ? -17.924 6.718 -15.245 1.00 74.44 79 PRO A C 1
ATOM 595 O O . PRO A 1 79 ? -17.148 5.949 -14.678 1.00 74.44 79 PRO A O 1
ATOM 598 N N . GLN A 1 80 ? -19.192 6.411 -15.503 1.00 72.69 80 GLN A N 1
ATOM 599 C CA . GLN A 1 80 ? -19.713 5.052 -15.372 1.00 72.69 80 GLN A CA 1
ATOM 600 C C . GLN A 1 80 ? -19.310 4.283 -16.631 1.00 72.69 80 GLN A C 1
ATOM 602 O O . GLN A 1 80 ? -19.606 4.740 -17.736 1.00 72.69 80 GLN A O 1
ATOM 607 N N . GLU A 1 81 ? -18.575 3.186 -16.446 1.00 60.34 81 GLU A N 1
ATOM 608 C CA . GLU A 1 81 ? -18.269 2.216 -17.508 1.00 60.34 81 GLU A CA 1
ATOM 609 C C . GLU A 1 81 ? -19.500 1.384 -17.883 1.00 60.34 81 GLU A C 1
ATOM 611 O O . GLU A 1 81 ? -20.310 1.075 -16.976 1.00 60.34 81 GLU A O 1
#

Secondary structure (DSSP, 8-state):
-PBPPB-TTSPBPSS--B--TTTT-------SS-------S--S---EEEEEEEEPSS-SSTTPEEEEEE--S--TTSPP-

Sequence (81 aa):
RGMPVLDSQGNEINTTQRYSKKIGATLKSVKGTSASYDLTGKEIYVRAVVRSSKLHPNPSEIGEVERAWVQPVAGPAAPQE

pLDDT: mean 87.88, std 6.98, range [60.34, 96.0]